Protein AF-A0A1D6GWW6-F1 (afdb_monomer_lite)

Foldseek 3Di:
DDDDDDDDQDDDDDDDDPDDPDDLWDAPVQQCDADPVRDGLVNVCCVVCVPVVVVLCVVVVHPDPVVLVVDPVSRVSSRLVSSCPPPPSNVVVVVVVVCPVVVVVSVVVVVVVVVVVDDDDDDDDDDDDD

Radius of gyration: 23.38 Å; chains: 1; bounding box: 52×48×60 Å

pLDDT: mean 79.56, std 18.11, range [34.75, 97.25]

Structure (mmCIF, N/CA/C/O backbone):
data_AF-A0A1D6GWW6-F1
#
_entry.id   AF-A0A1D6GWW6-F1
#
loop_
_atom_site.group_PDB
_atom_site.id
_atom_site.type_symbol
_atom_site.label_atom_id
_atom_site.label_alt_id
_atom_site.label_comp_id
_atom_site.label_asym_id
_atom_site.label_entity_id
_atom_site.label_seq_id
_atom_site.pdbx_PDB_ins_code
_atom_site.Cartn_x
_atom_site.Cartn_y
_atom_site.Cartn_z
_atom_site.occupancy
_atom_site.B_iso_or_equiv
_atom_site.auth_seq_id
_atom_site.auth_comp_id
_atom_site.auth_asym_id
_atom_site.auth_atom_id
_atom_site.pdbx_PDB_model_num
ATOM 1 N N . MET A 1 1 ? 13.307 -25.513 -43.382 1.00 39.50 1 MET A N 1
ATOM 2 C CA . MET A 1 1 ? 13.240 -24.990 -42.002 1.00 39.50 1 MET A CA 1
ATOM 3 C C . MET A 1 1 ? 13.487 -23.499 -42.089 1.00 39.50 1 MET A C 1
ATOM 5 O O . MET A 1 1 ? 14.459 -23.123 -42.729 1.00 39.50 1 MET A O 1
ATOM 9 N N . ALA A 1 2 ? 12.566 -22.672 -41.595 1.00 44.31 2 ALA A N 1
ATOM 10 C CA . ALA A 1 2 ? 12.739 -21.222 -41.619 1.00 44.31 2 ALA A CA 1
ATOM 11 C C . ALA A 1 2 ? 13.844 -20.836 -40.626 1.00 44.31 2 ALA A C 1
ATOM 13 O O . ALA A 1 2 ? 13.816 -21.288 -39.483 1.00 44.31 2 ALA A O 1
ATOM 14 N N . GLN A 1 3 ? 14.823 -20.064 -41.092 1.00 55.53 3 GLN A N 1
ATOM 15 C CA . GLN A 1 3 ? 15.877 -19.501 -40.257 1.00 55.53 3 GLN A CA 1
ATOM 16 C C . GLN A 1 3 ? 15.293 -18.311 -39.494 1.00 55.53 3 GLN A C 1
ATOM 18 O O . GLN A 1 3 ? 14.694 -17.425 -40.105 1.00 55.53 3 GLN A O 1
ATOM 23 N N . GLU A 1 4 ? 15.445 -18.310 -38.175 1.00 60.00 4 GLU A N 1
ATOM 24 C CA . GLU A 1 4 ? 15.062 -17.179 -37.336 1.00 60.00 4 GLU A CA 1
ATOM 25 C C . GLU A 1 4 ? 15.920 -15.955 -37.713 1.00 60.00 4 GLU A C 1
ATOM 27 O O . GLU A 1 4 ? 17.137 -16.100 -37.886 1.00 60.00 4 GLU A O 1
ATOM 32 N N . PRO A 1 5 ? 15.317 -14.773 -37.938 1.00 61.53 5 PRO A N 1
ATOM 33 C CA . PRO A 1 5 ? 16.074 -13.582 -38.298 1.00 61.53 5 PRO A CA 1
ATOM 34 C C . PRO A 1 5 ? 17.004 -13.183 -37.147 1.00 61.53 5 PRO A C 1
ATOM 36 O O . PRO A 1 5 ? 16.624 -13.255 -35.981 1.00 61.53 5 PRO A O 1
ATOM 39 N N . LEU A 1 6 ? 18.219 -12.744 -37.483 1.00 62.94 6 LEU A N 1
ATOM 40 C CA . LEU A 1 6 ? 19.168 -12.191 -36.516 1.00 62.94 6 LEU A CA 1
ATOM 41 C C . LEU A 1 6 ? 18.544 -10.940 -35.883 1.00 62.94 6 LEU A C 1
ATOM 43 O O . LEU A 1 6 ? 18.390 -9.916 -36.548 1.00 62.94 6 LEU A O 1
ATOM 47 N N . LEU A 1 7 ? 18.129 -11.056 -34.622 1.00 65.62 7 LEU A N 1
ATOM 48 C CA . LEU A 1 7 ? 17.590 -9.951 -33.839 1.00 65.62 7 LEU A CA 1
ATOM 49 C C . LEU A 1 7 ? 18.724 -8.967 -33.536 1.00 65.62 7 LEU A C 1
ATOM 51 O O . LEU A 1 7 ? 19.774 -9.362 -33.029 1.00 65.62 7 LEU A O 1
ATOM 55 N N . GLU A 1 8 ? 18.514 -7.688 -33.844 1.00 69.81 8 GLU A N 1
ATOM 56 C CA . GLU A 1 8 ? 19.409 -6.635 -33.364 1.00 69.81 8 GLU A CA 1
ATOM 57 C C . GLU A 1 8 ? 19.411 -6.615 -31.824 1.00 69.81 8 GLU A C 1
ATOM 59 O O . GLU A 1 8 ? 18.375 -6.899 -31.210 1.00 69.81 8 GLU A O 1
ATOM 64 N N . PRO A 1 9 ? 20.554 -6.298 -31.185 1.00 65.12 9 PRO A N 1
ATOM 65 C CA . PRO A 1 9 ? 20.649 -6.265 -29.731 1.00 65.12 9 PRO A CA 1
ATOM 66 C C . PRO A 1 9 ? 19.581 -5.334 -29.145 1.00 65.12 9 PRO A C 1
ATOM 68 O O . PRO A 1 9 ? 19.461 -4.173 -29.539 1.00 65.12 9 PRO A O 1
ATOM 71 N N . MET A 1 10 ? 18.782 -5.855 -28.208 1.00 68.81 10 MET A N 1
ATOM 72 C CA . MET A 1 10 ? 17.695 -5.095 -27.594 1.00 68.81 10 MET A CA 1
ATOM 73 C C . MET A 1 10 ? 18.280 -3.937 -26.775 1.00 68.81 10 MET A C 1
ATOM 75 O O . MET A 1 10 ? 19.053 -4.150 -25.841 1.00 68.81 10 MET A O 1
ATOM 79 N N . LEU A 1 11 ? 17.883 -2.701 -27.088 1.00 67.69 11 LEU A N 1
ATOM 80 C CA . LEU A 1 11 ? 18.243 -1.553 -26.263 1.00 67.69 11 LEU A CA 1
ATOM 81 C C . LEU A 1 11 ? 17.477 -1.629 -24.931 1.00 67.69 11 LEU A C 1
ATOM 83 O O . LEU A 1 11 ? 16.255 -1.472 -24.899 1.00 67.69 11 LEU A O 1
ATOM 87 N N . LEU A 1 12 ? 18.187 -1.872 -23.826 1.00 66.25 12 LEU A N 1
ATOM 88 C CA . LEU A 1 12 ? 17.602 -1.792 -22.488 1.00 66.25 12 LEU A CA 1
ATOM 89 C C . LEU A 1 12 ? 17.357 -0.331 -22.110 1.00 66.25 12 LEU A C 1
ATOM 91 O O . LEU A 1 12 ? 18.291 0.452 -21.941 1.00 66.25 12 LEU A O 1
ATOM 95 N N . TYR A 1 13 ? 16.090 0.017 -21.911 1.00 66.25 13 TYR A N 1
ATOM 96 C CA . TYR A 1 13 ? 15.697 1.276 -21.290 1.00 66.25 13 TYR A CA 1
ATOM 97 C C . TYR A 1 13 ? 15.474 1.046 -19.796 1.00 66.25 13 TYR A C 1
ATOM 99 O O . TYR A 1 13 ? 14.410 0.595 -19.373 1.00 66.25 13 TYR A O 1
ATOM 107 N N . THR A 1 14 ? 16.473 1.354 -18.975 1.00 62.06 14 THR A N 1
ATOM 108 C CA . THR A 1 14 ? 16.293 1.425 -17.521 1.00 62.06 14 THR A CA 1
ATOM 109 C C . THR A 1 14 ? 15.744 2.798 -17.153 1.00 62.06 14 THR A C 1
ATOM 111 O O . THR A 1 14 ? 16.360 3.827 -17.425 1.00 62.06 14 THR A O 1
ATOM 114 N N . ILE A 1 15 ? 14.567 2.826 -16.527 1.00 62.91 15 ILE A N 1
ATO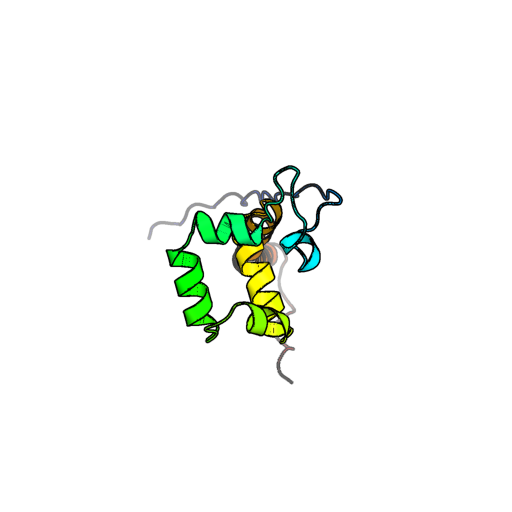M 115 C CA . ILE A 1 15 ? 13.978 4.061 -16.007 1.00 62.91 15 ILE A CA 1
ATOM 116 C C . ILE A 1 15 ? 14.598 4.337 -14.639 1.00 62.91 15 ILE A C 1
ATOM 118 O O . ILE A 1 15 ? 14.366 3.601 -13.682 1.00 62.91 15 ILE A O 1
ATOM 122 N N . LEU A 1 16 ? 15.382 5.408 -14.550 1.00 61.41 16 LEU A N 1
ATOM 123 C CA . LEU A 1 16 ? 15.806 5.982 -13.279 1.00 61.41 16 LEU A CA 1
ATOM 124 C C . LEU A 1 16 ? 14.644 6.810 -12.725 1.00 61.41 16 LEU A C 1
ATOM 126 O O . LEU A 1 16 ? 14.338 7.880 -13.247 1.00 61.41 16 LEU A O 1
ATOM 130 N N . THR A 1 17 ? 13.984 6.332 -11.671 1.00 60.31 17 THR A N 1
ATOM 131 C CA . THR A 1 17 ? 13.164 7.212 -10.829 1.00 60.31 17 THR A CA 1
ATOM 132 C C . THR A 1 17 ? 14.100 8.214 -10.153 1.00 60.31 17 THR A C 1
ATOM 134 O O . THR A 1 17 ? 15.008 7.776 -9.442 1.00 60.31 17 THR A O 1
ATOM 137 N N . PRO A 1 18 ? 13.945 9.533 -10.372 1.00 61.84 18 PRO A N 1
ATOM 138 C CA . PRO A 1 18 ? 14.770 10.517 -9.687 1.00 61.84 18 PRO A CA 1
ATOM 139 C C . PRO A 1 18 ? 14.585 10.356 -8.177 1.00 61.84 18 PRO A C 1
ATOM 141 O O . PRO A 1 18 ? 13.460 10.308 -7.686 1.00 61.84 18 PRO A O 1
ATOM 144 N N . TYR A 1 19 ? 15.695 10.247 -7.449 1.00 61.50 19 TYR A N 1
ATOM 145 C CA . TYR A 1 19 ? 15.685 10.140 -5.995 1.00 61.50 19 TYR A CA 1
ATOM 146 C C . TYR A 1 19 ? 15.288 11.494 -5.394 1.00 61.50 19 TYR A C 1
ATOM 148 O O . TYR A 1 19 ? 16.129 12.374 -5.200 1.00 61.50 19 TYR A O 1
ATOM 156 N N . TYR A 1 20 ? 13.994 11.685 -5.151 1.00 62.59 20 TYR A N 1
ATOM 157 C CA . TYR A 1 20 ? 13.501 12.752 -4.288 1.00 62.59 20 TYR A CA 1
ATOM 158 C C . TYR A 1 20 ? 13.529 12.279 -2.829 1.00 62.59 20 TYR A C 1
ATOM 160 O O . TYR A 1 20 ? 13.500 11.084 -2.559 1.00 62.59 20 TYR A O 1
ATOM 168 N N . LYS A 1 21 ? 13.593 13.211 -1.870 1.00 78.69 21 LYS A N 1
ATOM 169 C CA . LYS A 1 21 ? 13.582 12.921 -0.417 1.00 78.69 21 LYS A CA 1
ATOM 170 C C . LYS A 1 21 ? 12.236 12.372 0.098 1.00 78.69 21 LYS A C 1
ATOM 172 O O . LYS A 1 21 ? 11.943 12.498 1.280 1.00 78.69 21 LYS A O 1
ATOM 177 N N . GLU A 1 22 ? 11.389 11.870 -0.789 1.00 79.62 22 GLU A N 1
ATOM 178 C CA . GLU A 1 22 ? 10.064 11.366 -0.457 1.00 79.62 22 GLU A CA 1
ATOM 179 C C . GLU A 1 22 ? 10.148 9.905 -0.008 1.00 79.62 22 GLU A C 1
ATOM 181 O O . GLU A 1 22 ? 10.884 9.100 -0.586 1.00 79.62 22 GLU A O 1
ATOM 186 N N . ASP A 1 23 ? 9.385 9.555 1.024 1.00 84.88 23 ASP A N 1
ATOM 187 C CA . ASP A 1 23 ? 9.354 8.185 1.515 1.00 84.88 23 ASP A CA 1
ATOM 188 C C . ASP A 1 23 ? 8.584 7.281 0.549 1.00 84.88 23 ASP A C 1
ATOM 190 O O . ASP A 1 23 ? 7.480 7.591 0.088 1.00 84.88 23 ASP A O 1
ATOM 194 N N . VAL A 1 24 ? 9.165 6.117 0.246 1.00 89.19 24 VAL A N 1
ATOM 195 C CA . VAL A 1 24 ? 8.545 5.130 -0.650 1.00 89.19 24 VAL A CA 1
ATOM 196 C C . VAL A 1 24 ? 7.307 4.516 -0.013 1.00 89.19 24 VAL A C 1
ATOM 198 O O . VAL A 1 24 ? 6.396 4.147 -0.739 1.00 89.19 24 VAL A O 1
ATOM 201 N N . LEU A 1 25 ? 7.263 4.376 1.308 1.00 92.75 25 LEU A N 1
ATOM 202 C CA . LEU A 1 25 ? 6.131 3.832 2.051 1.00 92.75 25 LEU A CA 1
ATOM 203 C C . LEU A 1 25 ? 5.667 4.867 3.065 1.00 92.75 25 LEU A C 1
ATOM 205 O O . LEU A 1 25 ? 6.487 5.563 3.655 1.00 92.75 25 LEU A O 1
ATOM 209 N N . PHE A 1 26 ? 4.363 4.930 3.301 1.00 94.12 26 PHE A N 1
ATOM 210 C CA . PHE A 1 26 ? 3.862 5.637 4.466 1.00 94.12 26 PHE A CA 1
ATOM 211 C C . PHE A 1 26 ? 4.284 4.902 5.737 1.00 94.12 26 PHE A C 1
ATOM 213 O O . PHE A 1 26 ? 4.118 3.684 5.831 1.00 94.12 26 PHE A O 1
ATOM 220 N N . SER A 1 27 ? 4.792 5.651 6.713 1.00 93.38 27 SER A N 1
ATOM 221 C CA . SER A 1 27 ? 4.960 5.155 8.077 1.00 93.38 27 SER A CA 1
ATOM 222 C C . SER A 1 27 ? 3.633 5.209 8.833 1.00 93.38 27 SER A C 1
ATOM 224 O O . SER A 1 27 ? 2.732 5.964 8.456 1.00 93.38 27 SER A O 1
ATOM 226 N N . LEU A 1 28 ? 3.526 4.480 9.947 1.00 92.31 28 LEU A N 1
ATOM 227 C CA . LEU A 1 28 ? 2.341 4.528 10.806 1.00 92.31 28 LEU A CA 1
ATOM 228 C C . LEU A 1 28 ? 1.997 5.962 11.247 1.00 92.31 28 LEU A C 1
ATOM 230 O O . LEU A 1 28 ? 0.829 6.337 11.283 1.00 92.31 28 LEU A O 1
ATOM 234 N N . GLN A 1 29 ? 3.009 6.799 11.491 1.00 91.69 29 GLN A N 1
ATOM 235 C CA . GLN A 1 29 ? 2.805 8.200 11.851 1.00 91.69 29 GLN A CA 1
ATOM 236 C C . GLN A 1 29 ? 2.134 8.994 10.719 1.00 91.69 29 GLN A C 1
ATOM 238 O O . GLN A 1 29 ? 1.212 9.769 10.972 1.00 91.69 29 GLN A O 1
ATOM 243 N N . ASN A 1 30 ? 2.525 8.755 9.461 1.00 91.75 30 ASN A N 1
ATOM 244 C CA . ASN A 1 30 ? 1.883 9.384 8.301 1.00 91.75 30 ASN A CA 1
ATOM 245 C C . ASN A 1 30 ? 0.421 8.937 8.132 1.00 91.75 30 ASN A C 1
ATOM 247 O O . ASN A 1 30 ? -0.383 9.678 7.573 1.00 91.75 30 ASN A O 1
ATOM 251 N N . LEU A 1 31 ? 0.062 7.728 8.587 1.00 91.94 31 LEU A N 1
ATOM 252 C CA . LEU A 1 31 ? -1.312 7.215 8.503 1.00 91.94 31 LEU A CA 1
ATOM 253 C C . LEU A 1 31 ? -2.274 7.971 9.429 1.00 91.94 31 LEU A C 1
ATOM 255 O O . LEU A 1 31 ? -3.475 8.021 9.146 1.00 91.94 31 LEU A O 1
ATOM 259 N N . GLU A 1 32 ? -1.757 8.520 10.527 1.00 88.00 32 GLU A N 1
ATOM 260 C CA . GLU A 1 32 ? -2.517 9.221 11.568 1.00 88.00 32 GLU A CA 1
ATOM 261 C C . GLU A 1 32 ? -2.486 10.737 11.420 1.00 88.00 32 GLU A C 1
ATOM 263 O O . GLU A 1 32 ? -3.365 11.423 11.952 1.00 88.00 32 GLU A O 1
ATOM 268 N N . GLU A 1 33 ? -1.496 11.250 10.691 1.00 92.69 33 GLU A N 1
ATOM 269 C CA . GLU A 1 33 ? -1.387 12.662 10.373 1.00 92.69 33 GLU A CA 1
ATOM 270 C C . GLU A 1 33 ? -2.684 13.149 9.719 1.00 92.69 33 GLU A C 1
ATOM 272 O O . GLU A 1 33 ? -3.225 12.548 8.784 1.00 92.69 33 GLU A O 1
ATOM 277 N N . ARG A 1 34 ? -3.234 14.218 10.294 1.00 93.19 34 ARG A N 1
ATOM 278 C CA . ARG A 1 34 ? -4.503 14.795 9.867 1.00 93.19 34 ARG A CA 1
ATOM 279 C C . ARG A 1 34 ? -4.229 15.987 8.971 1.00 93.19 34 ARG A C 1
ATOM 281 O O . ARG A 1 34 ? -3.445 16.862 9.329 1.00 93.19 34 ARG A O 1
ATOM 288 N N . ASN A 1 35 ? -4.945 16.040 7.856 1.00 90.62 35 ASN A N 1
ATOM 289 C CA . ASN A 1 35 ? -4.956 17.204 6.978 1.00 90.62 35 ASN A CA 1
ATOM 290 C C . ASN A 1 35 ? -5.695 18.387 7.637 1.00 90.62 35 ASN A C 1
ATOM 292 O O . ASN A 1 35 ? -6.237 18.260 8.736 1.00 90.62 35 ASN A O 1
ATOM 296 N N . GLU A 1 36 ? -5.772 19.523 6.938 1.00 93.00 36 GLU A N 1
ATOM 297 C CA . GLU A 1 36 ? -6.453 20.750 7.395 1.00 93.00 36 GLU A CA 1
ATOM 298 C C . GLU A 1 36 ? -7.914 20.509 7.832 1.00 93.00 36 GLU A C 1
ATOM 300 O O . GLU A 1 36 ? -8.388 21.123 8.785 1.00 93.00 36 GLU A O 1
ATOM 305 N N . ASP A 1 37 ? -8.592 19.541 7.207 1.00 90.25 37 ASP A N 1
ATOM 306 C CA . ASP A 1 37 ? -9.967 19.133 7.529 1.00 90.25 37 ASP A CA 1
ATOM 307 C C . ASP A 1 37 ? -10.070 18.117 8.687 1.00 90.25 37 ASP A C 1
ATOM 309 O O . ASP A 1 37 ? -11.146 17.597 8.985 1.00 90.25 37 ASP A O 1
ATOM 313 N N . GLY A 1 38 ? -8.954 17.762 9.326 1.00 91.62 38 GLY A N 1
ATOM 314 C CA . GLY A 1 38 ? -8.917 16.764 10.397 1.00 91.62 38 GLY A CA 1
ATOM 315 C C . GLY A 1 38 ? -8.999 15.308 9.918 1.00 91.62 38 GLY A C 1
ATOM 316 O O . GLY A 1 38 ? -9.155 14.405 10.742 1.00 91.62 38 GLY A O 1
ATOM 317 N N . VAL A 1 39 ? -8.901 15.063 8.609 1.00 93.81 39 VAL A N 1
ATOM 318 C CA . VAL A 1 39 ? -9.008 13.730 7.999 1.00 93.81 39 VAL A CA 1
ATOM 319 C C . VAL A 1 39 ? -7.624 13.118 7.800 1.00 93.81 39 VAL A C 1
ATOM 321 O O . VAL A 1 39 ? -6.750 13.760 7.220 1.00 93.81 39 VAL A O 1
ATOM 324 N N . SER A 1 40 ? -7.437 11.873 8.249 1.00 95.00 40 SER A N 1
ATOM 325 C CA . SER A 1 40 ? -6.213 11.107 7.997 1.00 95.00 40 SER A CA 1
ATOM 326 C C . SER A 1 40 ? -6.291 10.292 6.703 1.00 95.00 40 SER A C 1
ATOM 328 O O . SER A 1 40 ? -7.380 9.933 6.238 1.00 95.00 40 SER A O 1
ATOM 330 N N . ILE A 1 41 ? -5.133 9.963 6.122 1.00 94.56 41 ILE A N 1
ATOM 331 C CA . ILE A 1 41 ? -5.059 9.188 4.873 1.00 94.56 41 ILE A CA 1
ATOM 332 C C . ILE A 1 41 ? -5.676 7.793 5.020 1.00 94.56 41 ILE A C 1
ATOM 334 O O . ILE A 1 41 ? -6.377 7.333 4.117 1.00 94.56 41 ILE A O 1
ATOM 338 N N . LEU A 1 42 ? -5.478 7.133 6.168 1.00 95.00 42 LEU A N 1
ATOM 339 C CA . LEU A 1 42 ? -6.065 5.820 6.427 1.00 95.00 42 LEU A CA 1
ATOM 340 C C . LEU A 1 42 ? -7.596 5.897 6.432 1.00 95.00 42 LEU A C 1
ATOM 342 O O . LEU A 1 42 ? -8.248 5.129 5.723 1.00 95.00 42 LEU A O 1
ATOM 346 N N . PHE A 1 43 ? -8.163 6.866 7.156 1.00 94.94 43 PHE A N 1
ATOM 347 C CA . PHE A 1 43 ? -9.610 7.068 7.199 1.00 94.94 43 PHE A CA 1
ATOM 348 C C . PHE A 1 43 ? -10.171 7.369 5.806 1.00 94.94 43 PHE A C 1
ATOM 350 O O . PHE A 1 43 ? -11.183 6.796 5.400 1.00 94.94 43 PHE A O 1
ATOM 357 N N . TYR A 1 44 ? -9.497 8.235 5.047 1.00 95.56 44 TYR A N 1
ATOM 358 C CA . TYR A 1 44 ? -9.902 8.567 3.686 1.00 95.56 44 TYR A CA 1
ATOM 359 C C . TYR A 1 44 ? -9.950 7.323 2.786 1.00 95.56 44 TYR A C 1
ATOM 361 O O . TYR A 1 44 ? -10.966 7.066 2.138 1.00 95.56 44 TYR A O 1
ATOM 369 N N . LEU A 1 45 ? -8.893 6.502 2.789 1.00 95.88 45 LEU A N 1
ATOM 370 C CA . LEU A 1 45 ? -8.814 5.292 1.966 1.00 95.88 45 LEU A CA 1
ATOM 371 C C . LEU A 1 45 ? -9.845 4.230 2.362 1.00 95.88 45 LEU A C 1
ATOM 373 O O . LEU A 1 45 ? -10.435 3.606 1.481 1.00 95.88 45 LEU A O 1
ATOM 377 N N . GLN A 1 46 ? -10.109 4.052 3.659 1.00 95.19 46 GLN A N 1
ATOM 378 C CA . GLN A 1 46 ? -11.178 3.167 4.134 1.00 95.19 46 GLN A CA 1
ATOM 379 C C . GLN A 1 46 ? -12.555 3.609 3.624 1.00 95.19 46 GLN A C 1
ATOM 381 O O . GLN A 1 46 ? -13.401 2.767 3.319 1.00 95.19 46 GLN A O 1
ATOM 386 N N . LYS A 1 47 ? -12.790 4.924 3.512 1.00 95.38 47 LYS A N 1
ATOM 387 C CA . LYS A 1 47 ? -14.058 5.470 3.014 1.00 95.38 47 LYS A CA 1
ATOM 388 C C . LYS A 1 47 ? -14.251 5.264 1.520 1.00 95.38 47 LYS A C 1
ATOM 390 O O . LYS A 1 47 ? -15.369 4.958 1.113 1.00 95.38 47 LYS A O 1
ATOM 395 N N . ILE A 1 48 ? -13.204 5.430 0.715 1.00 97.25 48 ILE A N 1
ATOM 396 C CA . ILE A 1 48 ? -13.321 5.298 -0.744 1.00 97.25 48 ILE A CA 1
ATOM 397 C C . ILE A 1 48 ? -13.158 3.850 -1.239 1.00 97.25 48 ILE A C 1
ATOM 399 O O . ILE A 1 48 ? -13.648 3.532 -2.319 1.00 97.25 48 ILE A O 1
ATOM 403 N N . TYR A 1 49 ? -12.542 2.961 -0.447 1.00 97.00 49 TYR A N 1
ATOM 404 C CA . TYR A 1 49 ? -12.363 1.537 -0.767 1.00 97.00 49 TYR A CA 1
ATOM 405 C C . TYR A 1 49 ? -12.871 0.597 0.350 1.00 97.00 49 TYR A C 1
ATOM 407 O O . TYR A 1 49 ? -12.098 -0.213 0.875 1.00 97.00 49 TYR A O 1
ATOM 415 N N . PRO A 1 50 ? -14.164 0.653 0.723 1.00 96.56 50 PRO A N 1
ATOM 416 C CA . PRO A 1 50 ? -14.693 -0.126 1.847 1.00 96.56 50 PRO A CA 1
ATOM 417 C C . PRO A 1 50 ? -14.594 -1.643 1.625 1.00 96.56 50 PRO A C 1
ATOM 419 O O . PRO A 1 50 ? -14.243 -2.387 2.543 1.00 96.56 50 PRO A O 1
ATOM 422 N N . ASP A 1 51 ? -14.836 -2.109 0.398 1.00 96.81 51 ASP A N 1
ATOM 423 C CA . ASP A 1 51 ? -14.763 -3.535 0.060 1.00 96.81 51 ASP A CA 1
ATOM 424 C C . ASP A 1 51 ? -13.322 -4.053 0.092 1.00 96.81 51 ASP A C 1
ATOM 426 O O . ASP A 1 51 ? -13.043 -5.136 0.606 1.00 96.81 51 ASP A O 1
ATOM 430 N N . GLU A 1 52 ? -12.371 -3.266 -0.414 1.00 97.06 52 GLU A N 1
ATOM 431 C CA . GLU A 1 52 ? -10.960 -3.651 -0.399 1.00 97.06 52 GLU A CA 1
ATOM 432 C C . GLU A 1 52 ? -10.378 -3.650 1.012 1.00 97.06 52 GLU A C 1
ATOM 434 O O . GLU A 1 52 ? -9.511 -4.474 1.314 1.00 97.06 52 GLU A O 1
ATOM 439 N N . TRP A 1 53 ? -10.853 -2.744 1.870 1.00 95.75 53 TRP A N 1
ATOM 440 C CA . TRP A 1 53 ? -10.513 -2.730 3.286 1.00 95.75 53 TRP A CA 1
ATOM 441 C C . TRP A 1 53 ? -11.028 -3.990 3.984 1.00 95.75 53 TRP A C 1
ATOM 443 O O . TRP A 1 53 ? -10.268 -4.673 4.670 1.00 95.75 53 TRP A O 1
ATOM 453 N N . LYS A 1 54 ? -12.285 -4.374 3.732 1.00 95.06 54 LYS A N 1
ATOM 454 C CA . LYS A 1 54 ? -12.854 -5.626 4.247 1.00 95.06 54 LYS A CA 1
ATOM 455 C C . LYS A 1 54 ? -12.051 -6.850 3.789 1.00 95.06 54 LYS A C 1
ATOM 457 O O . LYS A 1 54 ? -11.692 -7.682 4.617 1.00 95.06 54 LYS A O 1
ATOM 462 N N . ASN A 1 55 ? -11.715 -6.930 2.501 1.00 95.81 55 ASN A N 1
ATOM 463 C CA . ASN A 1 55 ? -10.907 -8.024 1.951 1.00 95.81 55 ASN A CA 1
ATOM 464 C C . ASN A 1 55 ? -9.490 -8.054 2.547 1.00 95.81 55 ASN A C 1
ATOM 466 O O . ASN A 1 55 ? -8.902 -9.121 2.729 1.00 95.81 55 ASN A O 1
ATOM 470 N N . PHE A 1 56 ? -8.914 -6.885 2.839 1.00 95.88 56 PHE A N 1
ATOM 471 C CA . PHE A 1 56 ? -7.631 -6.787 3.525 1.00 95.88 56 PHE A CA 1
ATOM 472 C C . PHE A 1 56 ? -7.712 -7.348 4.944 1.00 95.88 56 PHE A C 1
ATOM 474 O O . PHE A 1 56 ? -6.909 -8.222 5.266 1.00 95.88 56 PHE A O 1
ATOM 481 N N . LEU A 1 57 ? -8.695 -6.907 5.735 1.00 94.62 57 LEU A N 1
ATOM 482 C CA . LEU A 1 57 ? -8.938 -7.384 7.099 1.00 94.62 57 LEU A CA 1
ATOM 483 C C . LEU A 1 57 ? -9.147 -8.904 7.149 1.00 94.62 57 LEU A C 1
ATOM 485 O O . LEU A 1 57 ? -8.537 -9.589 7.971 1.00 94.62 5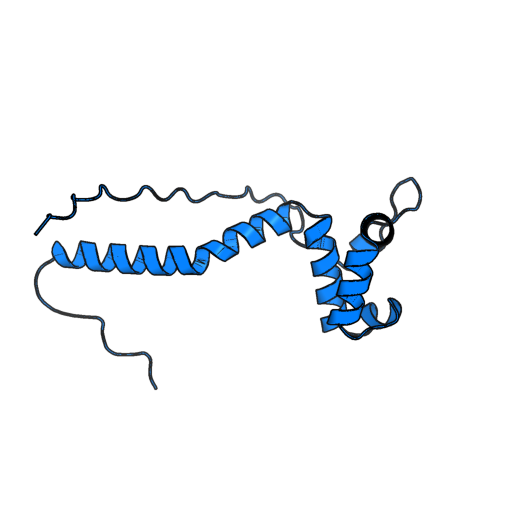7 LEU A O 1
ATOM 489 N N . GLU A 1 58 ? -9.932 -9.446 6.216 1.00 94.44 58 GLU A N 1
ATOM 490 C CA . GLU A 1 58 ? -10.138 -10.890 6.078 1.00 94.44 58 GLU A CA 1
ATOM 491 C C . GLU A 1 58 ? -8.825 -11.630 5.788 1.00 94.44 58 GLU A C 1
ATOM 493 O O . GLU A 1 58 ? -8.518 -12.625 6.443 1.00 94.44 58 GLU A O 1
ATOM 498 N N . ARG A 1 59 ? -8.002 -11.114 4.866 1.00 94.81 59 ARG A N 1
ATOM 499 C CA . ARG A 1 59 ? -6.717 -11.728 4.500 1.00 94.81 59 ARG A CA 1
ATOM 500 C C . ARG A 1 59 ? -5.704 -11.728 5.642 1.00 94.81 59 ARG A C 1
ATOM 502 O O . ARG A 1 59 ? -4.902 -12.654 5.731 1.00 94.81 59 ARG A O 1
ATOM 509 N N . VAL A 1 60 ? -5.689 -10.686 6.470 1.00 93.44 60 VAL A N 1
ATOM 510 C CA . VAL A 1 60 ? -4.777 -10.611 7.623 1.00 93.44 60 VAL A CA 1
ATOM 511 C C . VAL A 1 60 ? -5.334 -11.306 8.868 1.00 93.44 60 VAL A C 1
ATOM 513 O O . VAL A 1 60 ? -4.587 -11.520 9.815 1.00 93.44 60 VAL A O 1
ATOM 516 N N . GLY A 1 61 ? -6.606 -11.719 8.853 1.00 90.44 61 GLY A N 1
ATOM 517 C CA . GLY A 1 61 ? -7.251 -12.420 9.964 1.00 90.44 61 GLY A CA 1
ATOM 518 C C . GLY A 1 61 ? -7.668 -11.508 11.121 1.00 90.44 61 GLY A C 1
ATOM 519 O O . GLY A 1 61 ? -7.919 -11.996 12.223 1.00 90.44 61 GLY A O 1
ATOM 520 N N . CYS A 1 62 ? -7.768 -10.196 10.891 1.00 86.62 62 CYS A N 1
ATOM 521 C CA . CYS A 1 62 ? -8.076 -9.210 11.925 1.00 86.62 62 CYS A CA 1
ATOM 522 C C . CYS A 1 62 ? -9.499 -8.683 11.766 1.00 86.62 62 CYS A C 1
ATOM 524 O O . CYS A 1 62 ? -9.931 -8.331 10.672 1.00 86.62 62 CYS A O 1
ATOM 526 N N . LYS A 1 63 ? -10.233 -8.596 12.878 1.00 78.25 63 LYS A N 1
ATOM 527 C CA . LYS A 1 63 ? -11.583 -8.005 12.902 1.00 78.25 63 LYS A CA 1
ATOM 528 C C . LYS A 1 63 ? -11.579 -6.527 13.292 1.00 78.25 63 LYS A C 1
ATOM 530 O O . LYS A 1 63 ? -12.521 -5.822 12.951 1.00 78.25 63 LYS A O 1
ATOM 535 N N . ASN A 1 64 ? -10.528 -6.084 13.984 1.00 80.25 64 ASN A N 1
ATOM 536 C CA . ASN A 1 64 ? -10.385 -4.735 14.520 1.00 80.25 64 ASN A CA 1
ATOM 537 C C . ASN A 1 64 ? -9.097 -4.088 14.008 1.00 80.25 64 ASN A C 1
ATOM 539 O O . ASN A 1 64 ? -8.077 -4.764 13.881 1.00 80.25 64 ASN A O 1
ATOM 543 N N . GLU A 1 65 ? -9.157 -2.779 13.767 1.00 82.25 65 GLU A N 1
ATOM 544 C CA . GLU A 1 65 ? -8.015 -1.975 13.326 1.00 82.25 65 GLU A CA 1
ATOM 545 C C . GLU A 1 65 ? -6.941 -1.831 14.412 1.00 82.25 65 GLU A C 1
ATOM 547 O O . GLU A 1 65 ? -5.763 -1.885 14.089 1.00 82.25 65 GLU A O 1
ATOM 552 N N . GLU A 1 66 ? -7.326 -1.731 15.689 1.00 83.62 66 GLU A N 1
ATOM 553 C CA . GLU A 1 66 ? -6.383 -1.599 16.819 1.00 83.62 66 GLU A CA 1
ATOM 554 C C . GLU A 1 66 ? -5.357 -2.742 16.855 1.00 83.62 66 GLU A C 1
ATOM 556 O O . GLU A 1 66 ? -4.165 -2.514 17.022 1.00 83.62 66 GLU A O 1
ATOM 561 N N . VAL A 1 67 ? -5.803 -3.970 16.570 1.00 86.00 67 VAL A N 1
ATOM 562 C CA . VAL A 1 67 ? -4.941 -5.165 16.540 1.00 86.00 67 VAL A CA 1
ATOM 563 C C . VAL A 1 67 ? -3.880 -5.070 15.439 1.00 86.00 67 VAL A C 1
ATOM 565 O O . VAL A 1 67 ? -2.806 -5.648 15.569 1.00 86.00 67 VAL A O 1
ATOM 568 N N . LEU A 1 68 ? -4.147 -4.325 14.360 1.00 87.50 68 LEU A N 1
ATOM 569 C CA . LEU A 1 68 ? -3.167 -4.128 13.289 1.00 87.50 68 LEU A CA 1
ATOM 570 C C . LEU A 1 68 ? -1.962 -3.299 13.740 1.00 87.50 68 LEU A C 1
ATOM 572 O O . LEU A 1 68 ? -0.946 -3.327 13.062 1.00 87.50 68 LEU A O 1
ATOM 576 N N . ARG A 1 69 ? -2.090 -2.544 14.836 1.00 86.31 69 ARG A N 1
ATOM 577 C CA . ARG A 1 69 ? -1.066 -1.623 15.352 1.00 86.31 69 ARG A CA 1
ATOM 578 C C . ARG A 1 69 ? -0.250 -2.233 16.491 1.00 86.31 69 ARG A C 1
ATOM 580 O O . ARG A 1 69 ? 0.771 -1.684 16.875 1.00 86.31 69 ARG A O 1
ATOM 587 N N . GLU A 1 70 ? -0.720 -3.340 17.062 1.00 86.88 70 GLU A N 1
ATOM 588 C CA . GLU A 1 70 ? -0.065 -4.014 18.189 1.00 86.88 70 GLU A CA 1
ATOM 589 C C . GLU A 1 70 ? 1.015 -5.007 17.735 1.00 86.88 70 GLU A C 1
ATOM 591 O O . GLU A 1 70 ? 1.944 -5.299 18.487 1.00 86.88 70 GLU A O 1
ATOM 596 N N . ASP A 1 71 ? 0.893 -5.532 16.515 1.00 90.44 71 ASP A N 1
ATOM 597 C CA . ASP A 1 71 ? 1.811 -6.509 15.933 1.00 90.44 71 ASP A CA 1
ATOM 598 C C . ASP A 1 71 ? 2.575 -5.891 14.756 1.00 90.44 71 ASP A C 1
ATOM 600 O O . ASP A 1 71 ? 1.975 -5.426 13.788 1.00 90.44 71 ASP A O 1
ATOM 604 N N . GLU A 1 72 ? 3.907 -5.938 14.815 1.00 91.75 72 GLU A N 1
ATOM 605 C CA . GLU A 1 72 ? 4.806 -5.333 13.821 1.00 91.75 72 GLU A CA 1
ATOM 606 C C . GLU A 1 72 ? 4.554 -5.853 12.392 1.00 91.75 72 GLU A C 1
ATOM 608 O O . GLU A 1 72 ? 4.599 -5.095 11.423 1.00 91.75 72 GLU A O 1
ATOM 613 N N . GLN A 1 73 ? 4.224 -7.142 12.235 1.00 92.62 73 GLN A N 1
ATOM 614 C CA . GLN A 1 73 ? 3.961 -7.739 10.922 1.00 92.62 73 GLN A CA 1
ATOM 615 C C . GLN A 1 73 ? 2.603 -7.309 10.361 1.00 92.62 73 GLN A C 1
ATOM 617 O O . GLN A 1 73 ? 2.418 -7.233 9.141 1.00 92.62 73 GLN A O 1
ATOM 622 N N . LEU A 1 74 ? 1.614 -7.083 11.224 1.00 93.25 74 LEU A N 1
ATOM 623 C CA . LEU A 1 74 ? 0.318 -6.542 10.822 1.00 93.25 74 LEU A CA 1
ATOM 624 C C . LEU A 1 74 ? 0.407 -5.050 10.503 1.00 93.25 74 LEU A C 1
ATOM 626 O O . LEU A 1 74 ? -0.204 -4.615 9.521 1.00 93.25 74 LEU A O 1
ATOM 630 N N . GLU A 1 75 ? 1.213 -4.309 11.257 1.00 93.94 75 GLU A N 1
ATOM 631 C CA . GLU A 1 75 ? 1.477 -2.894 11.022 1.00 93.94 75 GLU A CA 1
ATOM 632 C C . GLU A 1 75 ? 2.125 -2.696 9.650 1.00 93.94 75 GLU A C 1
ATOM 634 O O . GLU A 1 75 ? 1.641 -1.910 8.833 1.00 93.94 75 GLU A O 1
ATOM 639 N N . GLU A 1 76 ? 3.153 -3.486 9.329 1.00 94.56 76 GLU A N 1
ATOM 640 C CA . GLU A 1 76 ? 3.799 -3.441 8.018 1.00 94.56 76 GLU A CA 1
ATOM 641 C C . GLU A 1 76 ? 2.788 -3.711 6.890 1.00 94.56 76 GLU A C 1
ATOM 643 O O . GLU A 1 76 ? 2.739 -2.993 5.885 1.00 94.56 76 GLU A O 1
ATOM 648 N N . LYS A 1 77 ? 1.908 -4.707 7.061 1.00 95.44 77 LYS A N 1
ATOM 649 C CA . LYS A 1 77 ? 0.851 -5.016 6.081 1.00 95.44 77 LYS A CA 1
ATOM 650 C C . LYS A 1 77 ? -0.145 -3.869 5.920 1.00 95.44 77 LYS A C 1
ATOM 652 O O . LYS A 1 77 ? -0.611 -3.643 4.799 1.00 95.44 77 LYS A O 1
ATOM 657 N N . LEU A 1 78 ? -0.475 -3.164 7.001 1.00 95.44 78 LEU A N 1
ATOM 658 C CA . LEU A 1 78 ? -1.329 -1.979 6.974 1.00 95.44 78 LEU A CA 1
ATOM 659 C C . LEU A 1 78 ? -0.651 -0.843 6.198 1.00 95.44 78 LEU A C 1
ATOM 661 O O . LEU A 1 78 ? -1.228 -0.333 5.233 1.00 95.44 78 LEU A O 1
ATOM 665 N N . CYS A 1 79 ? 0.592 -0.513 6.545 1.00 95.50 79 CYS A N 1
ATOM 666 C CA . CYS A 1 79 ? 1.395 0.504 5.865 1.00 95.50 79 CYS A CA 1
ATOM 667 C C . CYS A 1 79 ? 1.543 0.202 4.367 1.00 95.50 79 CYS A C 1
ATOM 669 O O . CYS A 1 79 ? 1.358 1.090 3.531 1.00 95.50 79 CYS A O 1
ATOM 671 N N . LEU A 1 80 ? 1.776 -1.059 3.990 1.00 95.62 80 LEU A N 1
ATOM 672 C CA . LEU A 1 80 ? 1.808 -1.491 2.589 1.00 95.62 80 LEU A CA 1
ATOM 673 C C . LEU A 1 80 ? 0.451 -1.324 1.895 1.00 95.62 80 LEU A C 1
ATOM 675 O O . LEU A 1 80 ? 0.398 -0.839 0.763 1.00 95.62 80 LEU A O 1
ATOM 679 N N . TRP A 1 81 ? -0.652 -1.711 2.544 1.00 96.44 81 TRP A N 1
ATOM 680 C CA . TRP A 1 81 ? -1.990 -1.591 1.958 1.00 96.44 81 TRP A CA 1
ATOM 681 C C . TRP A 1 81 ? -2.341 -0.134 1.636 1.00 96.44 81 TRP A C 1
ATOM 683 O O . TRP A 1 81 ? -2.817 0.138 0.525 1.00 96.44 81 TRP A O 1
ATOM 693 N N . VAL A 1 82 ? -2.048 0.777 2.572 1.00 96.69 82 VAL A N 1
ATOM 694 C CA . VAL A 1 82 ? -2.223 2.229 2.416 1.00 96.69 82 VAL A CA 1
ATOM 695 C C . VAL A 1 82 ? -1.288 2.760 1.332 1.00 96.69 82 VAL A C 1
ATOM 697 O O . VAL A 1 82 ? -1.751 3.408 0.395 1.00 96.69 82 VAL A O 1
ATOM 700 N N . SER A 1 83 ? 0.007 2.438 1.390 1.00 96.19 83 SER A N 1
ATOM 701 C CA . SER A 1 83 ? 1.009 2.930 0.431 1.00 96.19 83 SER A CA 1
ATOM 702 C C . SER A 1 83 ? 0.677 2.529 -1.005 1.00 96.19 83 SER A C 1
ATOM 704 O O . SER A 1 83 ? 0.731 3.351 -1.914 1.00 96.19 83 SER A O 1
ATOM 706 N N . TYR A 1 84 ? 0.209 1.299 -1.232 1.00 95.31 84 TYR A N 1
ATOM 707 C CA . TYR A 1 84 ? -0.202 0.858 -2.569 1.00 95.31 84 TYR A CA 1
ATOM 708 C C . TYR A 1 84 ? -1.412 1.610 -3.144 1.00 95.31 84 TYR A C 1
ATOM 710 O O . TYR A 1 84 ? -1.614 1.568 -4.359 1.00 95.31 84 TYR A O 1
ATOM 718 N N . ARG A 1 85 ? -2.208 2.283 -2.306 1.00 95.12 85 ARG A N 1
ATOM 719 C CA . ARG A 1 85 ? -3.389 3.065 -2.712 1.00 95.12 85 ARG A CA 1
ATOM 720 C C . ARG A 1 85 ? -3.136 4.563 -2.756 1.00 95.12 85 ARG A C 1
ATOM 722 O O . ARG A 1 85 ? -3.693 5.226 -3.625 1.00 95.12 85 ARG A O 1
ATOM 729 N N . GLY A 1 86 ? -2.329 5.078 -1.833 1.00 92.00 86 GLY A N 1
ATOM 730 C CA . GLY A 1 86 ? -2.120 6.512 -1.652 1.00 92.00 86 GLY A CA 1
ATOM 731 C C . GLY A 1 86 ? -0.764 7.036 -2.116 1.00 92.00 86 GLY A C 1
ATOM 732 O O . GLY A 1 86 ? -0.665 8.236 -2.343 1.00 92.00 86 GLY A O 1
ATOM 733 N N . GLN A 1 87 ? 0.255 6.184 -2.289 1.00 91.75 87 GLN A N 1
ATOM 734 C CA . GLN A 1 87 ? 1.614 6.637 -2.597 1.00 91.75 87 GLN A CA 1
ATOM 735 C C . GLN A 1 87 ? 2.067 6.225 -4.003 1.00 91.75 87 GLN A C 1
ATOM 737 O O . GLN A 1 87 ? 2.185 5.046 -4.352 1.00 91.75 87 GLN A O 1
ATOM 742 N N . THR A 1 88 ? 2.338 7.228 -4.839 1.00 91.25 88 THR A N 1
ATOM 743 C CA . THR A 1 88 ? 2.696 7.020 -6.251 1.00 91.25 88 THR A CA 1
ATOM 744 C C . THR A 1 88 ? 4.063 6.358 -6.382 1.00 91.25 88 THR A C 1
ATOM 746 O O . THR A 1 88 ? 4.207 5.401 -7.149 1.00 91.25 88 THR A O 1
ATOM 749 N N . LEU A 1 89 ? 5.053 6.801 -5.596 1.00 89.56 89 LEU A N 1
ATOM 750 C CA . LEU A 1 89 ? 6.405 6.245 -5.655 1.00 89.56 89 LEU A CA 1
ATOM 751 C C . LEU A 1 89 ? 6.420 4.746 -5.330 1.00 89.56 89 LEU A C 1
ATOM 753 O O . LEU A 1 89 ? 7.073 3.982 -6.041 1.00 89.56 89 LEU A O 1
ATOM 757 N N . THR A 1 90 ? 5.635 4.291 -4.344 1.00 92.56 90 THR A N 1
ATOM 758 C CA . THR A 1 90 ? 5.519 2.859 -4.024 1.00 92.56 90 THR A CA 1
ATOM 759 C C . THR A 1 90 ? 5.113 2.040 -5.242 1.00 92.56 90 THR A C 1
ATOM 761 O O . THR A 1 90 ? 5.657 0.964 -5.490 1.00 92.56 90 THR A O 1
ATOM 764 N N . ARG A 1 91 ? 4.132 2.530 -6.007 1.00 90.69 91 ARG A N 1
ATOM 765 C CA . ARG A 1 91 ? 3.594 1.827 -7.177 1.00 90.69 91 ARG A CA 1
ATOM 766 C C . ARG A 1 91 ? 4.629 1.754 -8.293 1.00 90.69 91 ARG A C 1
ATOM 768 O O . ARG A 1 91 ? 4.756 0.705 -8.921 1.00 90.69 91 ARG A O 1
ATOM 775 N N . THR A 1 92 ? 5.394 2.825 -8.490 1.00 89.56 92 THR A N 1
ATOM 776 C CA . THR A 1 92 ? 6.491 2.869 -9.461 1.00 89.56 92 THR A CA 1
ATOM 777 C C . THR A 1 92 ? 7.612 1.906 -9.081 1.00 89.56 92 THR A C 1
ATOM 779 O O . THR A 1 92 ? 7.963 1.043 -9.883 1.00 89.56 92 THR A O 1
ATOM 782 N N . VAL A 1 93 ? 8.113 1.980 -7.842 1.00 87.44 93 VAL A N 1
ATOM 783 C CA . VAL A 1 93 ? 9.170 1.086 -7.341 1.00 87.44 93 VAL A CA 1
ATOM 784 C C . VAL A 1 93 ? 8.723 -0.371 -7.425 1.00 87.44 93 VAL A C 1
ATOM 786 O O . VAL A 1 93 ? 9.440 -1.210 -7.964 1.00 87.44 93 VAL A O 1
ATOM 789 N N . ARG A 1 94 ? 7.499 -0.684 -6.986 1.00 88.25 94 ARG A N 1
ATOM 790 C CA . ARG A 1 94 ? 6.945 -2.040 -7.086 1.00 88.25 94 ARG A CA 1
ATOM 791 C C . ARG A 1 94 ? 6.834 -2.515 -8.536 1.00 88.25 94 ARG A C 1
ATOM 793 O O . ARG A 1 94 ? 7.153 -3.667 -8.815 1.00 88.25 94 ARG A O 1
ATOM 800 N N . GLY A 1 95 ? 6.411 -1.640 -9.448 1.00 87.56 95 GLY A N 1
ATOM 801 C CA . GLY A 1 95 ? 6.410 -1.898 -10.888 1.00 87.56 95 GLY A CA 1
ATOM 802 C C . GLY A 1 95 ? 7.797 -2.290 -11.395 1.00 87.56 95 GLY A C 1
ATOM 803 O O . GLY A 1 95 ? 7.945 -3.302 -12.075 1.00 87.56 95 GLY A O 1
ATOM 804 N N . MET A 1 96 ? 8.822 -1.539 -10.989 1.00 85.69 96 MET A N 1
ATOM 805 C CA . MET A 1 96 ? 10.213 -1.809 -11.351 1.00 85.69 96 MET A CA 1
ATOM 806 C C . MET A 1 96 ? 10.730 -3.131 -10.777 1.00 85.69 96 MET A C 1
ATOM 808 O O . MET A 1 96 ? 11.428 -3.872 -11.467 1.00 85.69 96 MET A O 1
ATOM 812 N N . MET A 1 97 ? 10.352 -3.474 -9.543 1.00 84.56 97 MET A N 1
ATOM 813 C CA . MET A 1 97 ? 10.760 -4.729 -8.900 1.00 84.56 97 MET A CA 1
ATOM 814 C C . MET A 1 97 ? 10.281 -5.976 -9.658 1.00 84.56 97 MET A C 1
ATOM 816 O O . MET A 1 97 ? 10.939 -7.017 -9.590 1.00 84.56 97 MET A O 1
ATOM 820 N N . TYR A 1 98 ? 9.186 -5.889 -10.424 1.00 85.69 98 TYR A N 1
ATOM 821 C CA . TYR A 1 98 ? 8.733 -7.001 -11.266 1.00 85.69 98 TYR A CA 1
ATOM 822 C C . TYR A 1 98 ? 9.699 -7.327 -12.413 1.00 85.69 98 TYR A C 1
ATOM 824 O O . TYR A 1 98 ? 9.714 -8.468 -12.878 1.00 85.69 98 TYR A O 1
ATOM 832 N N . TYR A 1 99 ? 10.557 -6.387 -12.824 1.00 85.31 99 TYR A N 1
ATOM 833 C CA . TYR A 1 99 ? 11.530 -6.627 -13.890 1.00 85.31 99 TYR A CA 1
ATOM 834 C C . TYR A 1 99 ? 12.729 -7.464 -13.458 1.00 85.31 99 TYR A C 1
ATOM 836 O O . TYR A 1 99 ? 13.464 -7.914 -14.329 1.00 85.31 99 TYR A O 1
ATOM 844 N N . ARG A 1 100 ? 12.920 -7.750 -12.161 1.00 85.31 100 ARG A N 1
ATOM 845 C CA . ARG A 1 100 ? 14.082 -8.515 -11.677 1.00 85.31 100 ARG A CA 1
ATOM 846 C C . ARG A 1 100 ? 14.320 -9.799 -12.479 1.00 85.31 100 ARG A C 1
ATOM 848 O O . ARG A 1 100 ? 15.411 -9.995 -12.995 1.00 85.31 100 ARG A O 1
ATOM 855 N N . LYS A 1 101 ? 13.291 -10.640 -12.624 1.00 83.88 101 LYS A N 1
ATOM 856 C CA . LYS A 1 101 ? 13.410 -11.919 -13.347 1.00 83.88 101 LYS A CA 1
ATOM 857 C C . LYS A 1 101 ? 13.692 -11.730 -14.839 1.00 83.88 101 LYS A C 1
ATOM 859 O O . LYS A 1 101 ? 14.426 -12.515 -15.425 1.00 83.88 101 LYS A O 1
ATOM 864 N N . ALA A 1 102 ? 13.104 -10.701 -15.449 1.00 85.12 102 ALA A N 1
ATOM 865 C CA . ALA A 1 102 ? 13.344 -10.383 -16.853 1.00 85.12 102 ALA A CA 1
ATOM 866 C C . ALA A 1 102 ? 14.788 -9.908 -17.072 1.00 85.12 102 ALA A C 1
ATOM 868 O O . ALA A 1 102 ? 15.429 -10.337 -18.021 1.00 85.12 102 ALA A O 1
ATOM 869 N N . LEU A 1 103 ? 15.317 -9.090 -16.158 1.00 83.81 103 LEU A N 1
ATOM 870 C CA . LEU A 1 103 ? 16.702 -8.621 -16.188 1.00 83.81 103 LEU A CA 1
ATOM 871 C C . LEU A 1 103 ? 17.702 -9.757 -15.931 1.00 83.81 103 LEU A C 1
ATOM 873 O O . LEU A 1 103 ? 18.723 -9.823 -16.606 1.00 83.81 103 LEU A O 1
ATOM 877 N N . GLU A 1 104 ? 17.400 -10.675 -15.006 1.00 86.00 104 GLU A N 1
ATOM 878 C CA . GLU A 1 104 ? 18.206 -11.885 -14.770 1.00 86.00 104 GLU A CA 1
ATOM 879 C C . GLU A 1 104 ? 18.277 -12.764 -16.035 1.00 86.00 104 GLU A C 1
ATOM 881 O O . GLU A 1 104 ? 19.359 -13.212 -16.415 1.00 86.00 104 GLU A O 1
ATOM 886 N N . LEU A 1 105 ? 17.146 -12.967 -16.723 1.00 85.06 105 LEU A N 1
ATOM 887 C CA . LEU A 1 105 ? 17.093 -13.711 -17.986 1.00 85.06 105 LEU A CA 1
ATOM 888 C C . LEU A 1 105 ? 17.846 -12.994 -19.114 1.00 85.06 105 LEU A C 1
ATOM 890 O O . LEU A 1 105 ? 18.596 -13.629 -19.850 1.00 85.06 105 LEU A O 1
ATOM 894 N N . GLN A 1 106 ? 17.653 -11.683 -19.244 1.00 82.31 106 GLN A N 1
ATOM 895 C CA . GLN A 1 106 ? 18.322 -10.869 -20.255 1.00 82.31 106 GLN A CA 1
ATOM 896 C C . GLN A 1 106 ? 19.846 -10.941 -20.093 1.00 82.31 106 GLN A C 1
ATOM 898 O O . GLN A 1 106 ? 20.546 -11.255 -21.049 1.00 82.31 106 GLN A O 1
ATOM 903 N N . ALA A 1 107 ? 20.352 -10.770 -18.867 1.00 83.56 107 ALA A N 1
ATOM 904 C CA . ALA A 1 107 ? 21.777 -10.899 -18.576 1.00 83.56 107 ALA A CA 1
ATOM 905 C C . ALA A 1 107 ? 22.315 -12.300 -18.914 1.00 83.56 107 ALA A C 1
ATOM 907 O O . ALA A 1 107 ? 23.413 -12.425 -19.452 1.00 83.56 107 ALA A O 1
ATOM 908 N N . PHE A 1 108 ? 21.544 -13.358 -18.630 1.00 83.88 108 PHE A N 1
ATOM 909 C CA . PHE A 1 108 ? 21.914 -14.726 -18.998 1.00 83.88 108 PHE A CA 1
ATOM 910 C C . PHE A 1 108 ? 22.066 -14.904 -20.519 1.00 83.88 108 PHE A C 1
ATOM 912 O O . PHE A 1 108 ? 23.053 -15.487 -20.969 1.00 83.88 108 PHE A O 1
ATOM 919 N N . LEU A 1 109 ? 21.127 -14.378 -21.311 1.00 81.81 109 LEU A N 1
ATOM 920 C CA . LEU A 1 109 ? 21.180 -14.449 -22.775 1.00 81.81 109 LEU A CA 1
ATOM 921 C C . LEU A 1 109 ? 22.324 -13.609 -23.359 1.00 81.81 109 LEU A C 1
ATOM 923 O O . LEU A 1 109 ? 23.013 -14.066 -24.270 1.00 81.81 109 LEU A O 1
ATOM 927 N N . ASP A 1 110 ? 22.569 -12.420 -22.806 1.00 78.56 110 ASP A N 1
ATOM 928 C CA . ASP A 1 110 ? 23.645 -11.531 -23.256 1.00 78.56 110 ASP A CA 1
ATOM 929 C C . ASP A 1 110 ? 25.042 -12.127 -22.989 1.00 78.56 110 ASP A C 1
ATOM 931 O O . ASP A 1 110 ? 25.955 -11.962 -23.802 1.00 78.56 110 ASP A O 1
ATOM 935 N N . MET A 1 111 ? 25.217 -12.870 -21.887 1.00 76.50 111 MET A N 1
ATOM 936 C CA . MET A 1 111 ? 26.449 -13.630 -21.626 1.00 76.50 111 MET A CA 1
ATOM 937 C C . MET A 1 111 ? 26.619 -14.787 -22.621 1.00 76.50 111 MET A C 1
ATOM 939 O O . MET A 1 111 ? 27.674 -14.907 -23.240 1.00 76.50 111 MET A O 1
ATOM 943 N N . ALA A 1 112 ? 25.564 -15.575 -22.859 1.00 72.88 112 ALA A N 1
ATOM 944 C CA . ALA A 1 112 ? 25.613 -16.698 -23.798 1.00 72.88 112 ALA A CA 1
ATOM 945 C C . ALA A 1 112 ? 25.912 -16.264 -25.247 1.00 72.88 112 ALA A C 1
ATOM 947 O O . ALA A 1 112 ? 26.573 -16.991 -25.989 1.00 72.88 112 ALA A O 1
ATOM 948 N N . ASN A 1 113 ? 25.445 -15.081 -25.660 1.00 61.19 113 ASN A N 1
ATOM 949 C CA . ASN A 1 113 ? 25.699 -14.548 -26.999 1.00 61.19 113 ASN A CA 1
ATOM 950 C C . ASN A 1 113 ? 27.148 -14.038 -27.164 1.00 61.19 113 ASN A C 1
ATOM 952 O O . ASN A 1 113 ? 27.739 -14.182 -28.233 1.00 61.19 113 ASN A O 1
ATOM 956 N N . ASN A 1 114 ? 27.754 -13.493 -26.101 1.00 57.34 114 ASN A N 1
ATOM 957 C CA . ASN A 1 114 ? 29.159 -13.063 -26.111 1.00 57.34 114 ASN A CA 1
ATOM 958 C C . ASN A 1 114 ? 30.155 -14.238 -26.084 1.00 57.34 114 ASN A C 1
ATOM 960 O O . ASN A 1 114 ? 31.233 -14.137 -26.675 1.00 57.34 114 ASN A O 1
ATOM 964 N N . ASP A 1 115 ? 29.782 -15.374 -25.490 1.00 55.47 115 ASP A N 1
ATOM 965 C CA . ASP A 1 115 ? 30.594 -16.601 -25.499 1.00 55.47 115 ASP A CA 1
ATOM 966 C C . ASP A 1 115 ? 30.711 -17.229 -26.904 1.00 55.47 115 ASP A C 1
ATOM 968 O O . ASP A 1 115 ? 31.638 -17.990 -27.185 1.00 55.47 115 ASP A O 1
ATOM 972 N N . GLY A 1 116 ? 29.817 -16.864 -27.832 1.00 51.56 116 GLY A N 1
ATOM 973 C CA . GLY A 1 116 ? 29.921 -17.209 -29.253 1.00 51.56 116 GLY A CA 1
ATOM 974 C C . GLY A 1 116 ? 30.950 -16.379 -30.035 1.00 51.56 116 GLY A C 1
ATOM 975 O O . GLY A 1 116 ? 31.289 -16.743 -31.161 1.00 51.56 116 GLY A O 1
ATOM 976 N N . ILE A 1 117 ? 31.459 -15.282 -29.458 1.00 51.50 117 ILE A N 1
ATOM 977 C CA . ILE A 1 117 ? 32.398 -14.349 -30.112 1.00 51.50 117 ILE A CA 1
ATOM 978 C C . ILE A 1 117 ? 33.805 -14.423 -29.479 1.00 51.50 117 ILE A C 1
ATOM 980 O O . ILE A 1 117 ? 34.794 -14.061 -30.116 1.00 51.50 117 ILE A O 1
ATOM 984 N N . SER A 1 118 ? 33.937 -14.995 -28.278 1.00 40.06 118 SER A N 1
ATOM 985 C CA . SER A 1 118 ? 35.214 -15.229 -27.594 1.00 40.06 118 SER A CA 1
ATOM 986 C C . SER A 1 118 ? 35.481 -16.728 -27.409 1.00 40.06 118 SER A C 1
ATOM 988 O O . SER A 1 118 ? 35.219 -17.294 -26.356 1.00 40.06 118 SER A O 1
ATOM 990 N N . ASN A 1 119 ? 36.008 -17.337 -28.476 1.00 34.75 119 ASN A N 1
ATOM 991 C CA . ASN A 1 119 ? 36.782 -18.582 -28.557 1.00 34.75 119 ASN A CA 1
ATOM 992 C C . ASN A 1 119 ? 36.877 -19.471 -27.306 1.00 34.75 119 ASN A C 1
ATOM 994 O O . ASN A 1 119 ? 37.429 -19.070 -26.290 1.00 34.75 119 ASN A O 1
ATOM 998 N N . SER A 1 120 ? 36.537 -20.749 -27.508 1.00 42.94 120 SER A N 1
ATOM 999 C CA . SER A 1 120 ? 37.207 -21.920 -26.930 1.00 42.94 120 SER A CA 1
ATOM 1000 C C . SER A 1 120 ? 37.783 -21.759 -25.516 1.00 42.94 120 SER A C 1
ATOM 1002 O O . SER A 1 120 ? 38.866 -21.208 -25.325 1.00 42.94 120 SER A O 1
ATOM 1004 N N . SER A 1 121 ? 37.155 -22.485 -24.597 1.00 45.62 121 SER A N 1
ATOM 1005 C CA . SER A 1 121 ? 37.669 -22.931 -23.302 1.00 45.62 121 SER A CA 1
ATOM 1006 C C . SER A 1 121 ? 37.460 -22.001 -22.101 1.00 45.62 121 SER A C 1
ATOM 1008 O O . SER A 1 121 ? 37.963 -20.889 -22.029 1.00 45.62 121 SER A O 1
ATOM 1010 N N . LEU A 1 122 ? 36.816 -22.628 -21.111 1.00 47.03 122 LEU A N 1
ATOM 1011 C CA . LEU A 1 122 ? 36.848 -22.383 -19.670 1.00 47.03 122 LEU A CA 1
ATOM 1012 C C . LEU A 1 122 ? 35.829 -21.407 -19.061 1.00 47.03 122 LEU A C 1
ATOM 1014 O O . LEU A 1 122 ? 35.889 -20.200 -19.231 1.00 47.03 122 LEU A O 1
ATOM 1018 N N . CYS A 1 123 ? 35.050 -22.019 -18.158 1.00 43.81 123 CYS A N 1
ATOM 1019 C CA . CYS A 1 123 ? 34.420 -21.459 -16.962 1.00 43.81 123 CYS A CA 1
ATOM 1020 C C . CYS A 1 123 ? 33.158 -20.617 -17.207 1.00 43.81 123 CYS A C 1
ATOM 1022 O O . CYS A 1 123 ? 33.224 -19.495 -17.664 1.00 43.81 123 CYS A O 1
ATOM 1024 N N . CYS A 1 124 ? 31.970 -21.049 -16.785 1.00 41.59 124 CYS A N 1
ATOM 1025 C CA . CYS A 1 124 ? 31.711 -21.265 -15.366 1.00 41.59 124 CYS A CA 1
ATOM 1026 C C . CYS A 1 124 ? 30.490 -22.175 -15.161 1.00 41.59 124 CYS A C 1
ATOM 1028 O O . CYS A 1 124 ? 29.342 -21.763 -15.289 1.00 41.59 124 CYS A O 1
ATOM 1030 N N . GLY A 1 125 ? 30.756 -23.432 -14.819 1.00 42.81 125 GLY A N 1
ATOM 1031 C CA . GLY A 1 125 ? 29.749 -24.421 -14.453 1.00 42.81 125 GLY A CA 1
ATOM 1032 C C . GLY A 1 125 ? 30.276 -25.299 -13.331 1.00 42.81 125 GLY A C 1
ATOM 1033 O O . GLY A 1 125 ? 30.450 -26.497 -13.519 1.00 42.81 125 GLY A O 1
ATOM 1034 N N . SER A 1 126 ? 30.668 -24.706 -12.202 1.00 45.66 126 SER A N 1
ATOM 1035 C CA . SER A 1 126 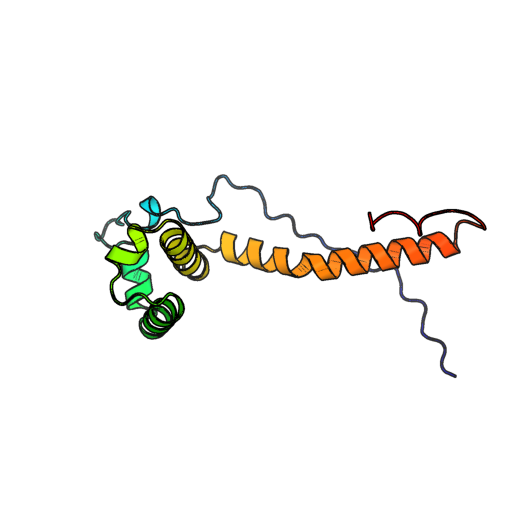? 30.911 -25.436 -10.947 1.00 45.66 126 SER A CA 1
ATOM 1036 C C . SER A 1 126 ? 31.218 -24.464 -9.810 1.00 45.66 126 SER A C 1
ATOM 1038 O O . SER A 1 126 ? 32.365 -24.073 -9.620 1.00 45.66 126 SER A O 1
ATOM 1040 N N . LYS A 1 127 ? 30.177 -24.083 -9.061 1.00 47.06 127 LYS A N 1
ATOM 1041 C CA . LYS A 1 127 ? 30.153 -23.918 -7.592 1.00 47.06 127 LYS A CA 1
ATOM 1042 C C . LYS A 1 127 ? 28.931 -23.092 -7.197 1.00 47.06 127 LYS A C 1
ATOM 1044 O O . LYS A 1 127 ? 28.995 -21.874 -7.125 1.00 47.06 127 LYS A O 1
ATOM 1049 N N . LEU A 1 128 ? 27.833 -23.784 -6.923 1.00 39.09 128 LEU A N 1
ATOM 1050 C CA . LEU A 1 128 ? 26.800 -23.346 -5.983 1.00 39.09 128 LEU A CA 1
ATOM 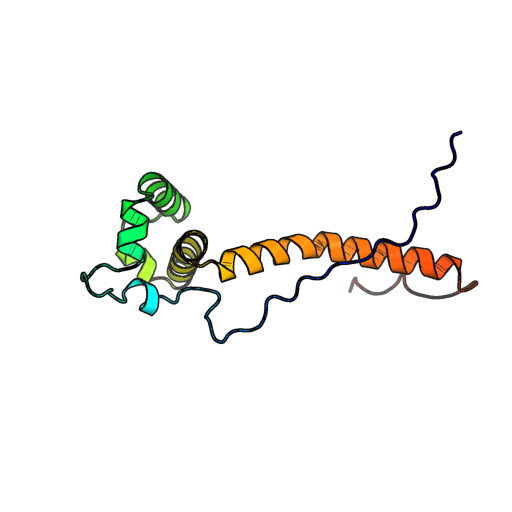1051 C C . LEU A 1 128 ? 25.953 -24.575 -5.647 1.00 39.09 128 LEU A C 1
ATOM 1053 O O . LEU A 1 128 ? 24.844 -24.729 -6.131 1.00 39.09 128 LEU A O 1
ATOM 1057 N N . LEU A 1 129 ? 26.574 -25.504 -4.918 1.00 37.59 129 LEU A N 1
ATOM 1058 C CA . LEU A 1 129 ? 25.951 -26.569 -4.126 1.00 37.59 129 LEU A CA 1
ATOM 1059 C C . LEU A 1 129 ? 27.063 -27.186 -3.258 1.00 37.59 129 L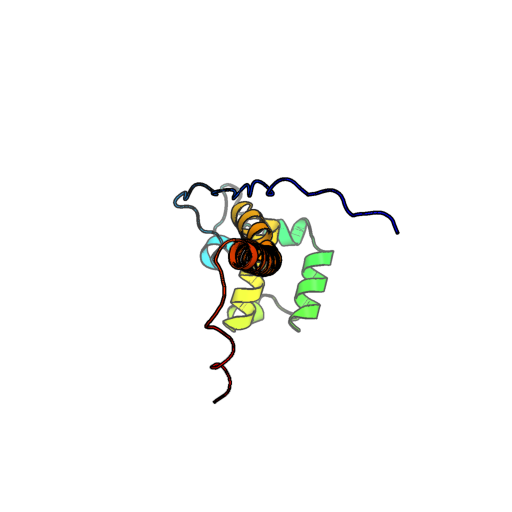EU A C 1
ATOM 1061 O O . LEU A 1 129 ? 27.707 -28.163 -3.635 1.00 37.59 129 LEU A O 1
ATOM 1065 N N . SER A 1 130 ? 27.338 -26.526 -2.133 1.00 35.78 130 SER A N 1
ATOM 1066 C CA . SER A 1 130 ? 27.744 -27.128 -0.859 1.00 35.78 130 SER A CA 1
ATOM 1067 C C . SER A 1 130 ? 27.413 -26.158 0.260 1.00 35.78 130 SER A C 1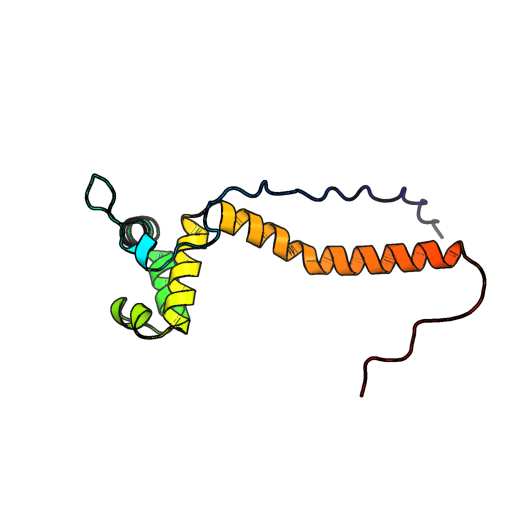
ATOM 1069 O O . SER A 1 130 ? 27.495 -24.936 0.010 1.00 35.78 130 SER A O 1
#

Secondary structure (DSSP, 8-state):
-PPPP-PPPP----------S--SS--HHHHH-B-TTS-BHHHHHHHH-HHHHHHHHHHHT-SSSTHHHHSHHHHHHHHHHHHHHH-HHHHHHHHHHTTHHHHHHHHHHHHHHHTTTS-S----S--S--

InterPro domains:
  IPR003440 Glycosyl transferase 48 domain [PF02364] (2-72)

Organism: Zea mays (NCBI:txid4577)

Sequence (130 aa):
MAQEPLLEPMLLYTILTPYYKEDVLFSLQNLEERNEDGVSILFYLQKIYPDEWKNFLERVGCKNEEVLREDEQLEEKLCLWVSYRGQTLTRTVRGMMYYRKALELQAFLDMANNDGISNSSLCCGSKLLS